Protein AF-A0A4P2QRQ8-F1 (afdb_monomer_lite)

Foldseek 3Di:
DDDDDDDPDDDPPPVPPDDDPVLVVVQVVLVLLLLQQLLLLLLQLVCVVVVHPDSLDDLVSLLVSLVSNLVSLVCLQVVNYDALARHDPVLSVLSVVLSVLSNCVNVVHDNDPVNNVSSVVNLCRRNPPCSVVSSVVSNVVNNVVCCVVPPPPDD

pLDDT: mean 85.35, std 15.78, range [40.59, 98.25]

Organism: Sorangium cellulosum (NCBI:txid56)

Radius of gyration: 21.96 Å; chains: 1; bounding box: 45×37×88 Å

Structure (mmCIF, N/CA/C/O backbone):
data_AF-A0A4P2QRQ8-F1
#
_entry.id   AF-A0A4P2QRQ8-F1
#
loop_
_atom_site.group_PDB
_atom_site.id
_atom_site.type_symbol
_atom_site.label_atom_id
_atom_site.label_alt_id
_atom_site.label_comp_id
_atom_site.label_asym_id
_atom_site.label_entity_id
_atom_site.label_seq_id
_atom_site.pdbx_PDB_ins_code
_atom_site.Cartn_x
_atom_site.Cartn_y
_atom_site.Cartn_z
_atom_site.occupancy
_atom_site.B_iso_or_equiv
_atom_site.auth_seq_id
_atom_site.auth_comp_id
_atom_site.auth_asym_id
_atom_site.auth_atom_id
_atom_site.pdbx_PDB_model_num
ATOM 1 N N . MET A 1 1 ? 30.613 -3.904 -69.328 1.00 41.44 1 MET A N 1
ATOM 2 C CA . MET A 1 1 ? 29.604 -4.980 -69.375 1.00 41.44 1 MET A CA 1
ATOM 3 C C . MET A 1 1 ? 28.809 -4.931 -68.076 1.00 41.44 1 MET A C 1
ATOM 5 O O . MET A 1 1 ? 29.382 -5.300 -67.060 1.00 41.44 1 MET A O 1
ATOM 9 N N . PRO A 1 2 ? 27.571 -4.413 -68.069 1.00 55.19 2 PRO A N 1
ATOM 10 C CA . PRO A 1 2 ? 26.629 -4.590 -66.968 1.00 55.19 2 PRO A CA 1
ATOM 11 C C . PRO A 1 2 ? 25.596 -5.689 -67.299 1.00 55.19 2 PRO A C 1
ATOM 13 O O . PRO A 1 2 ? 25.110 -5.742 -68.428 1.00 55.19 2 PRO A O 1
ATOM 16 N N . HIS A 1 3 ? 25.245 -6.537 -66.327 1.00 48.81 3 HIS A N 1
ATOM 17 C CA . HIS A 1 3 ? 23.920 -7.170 -66.236 1.00 48.81 3 HIS A CA 1
ATOM 18 C C . HIS A 1 3 ? 23.588 -7.493 -64.757 1.00 48.81 3 HIS A C 1
ATOM 20 O O . HIS A 1 3 ? 24.527 -7.765 -64.004 1.00 48.81 3 HIS A O 1
ATOM 26 N N . PRO A 1 4 ? 22.306 -7.399 -64.344 1.00 64.62 4 PRO A N 1
ATOM 27 C CA . PRO A 1 4 ? 21.829 -7.257 -62.972 1.00 64.62 4 PRO A CA 1
ATOM 28 C C . PRO A 1 4 ? 21.119 -8.528 -62.449 1.00 64.62 4 PRO A C 1
ATOM 30 O O . PRO A 1 4 ? 21.178 -9.580 -63.082 1.00 64.62 4 PRO A O 1
ATOM 33 N N . ASP A 1 5 ? 20.428 -8.354 -61.320 1.00 54.47 5 ASP A N 1
ATOM 34 C CA . ASP A 1 5 ? 19.450 -9.237 -60.673 1.00 54.47 5 ASP A CA 1
ATOM 35 C C . ASP A 1 5 ? 20.004 -10.390 -59.833 1.00 54.47 5 ASP A C 1
ATOM 37 O O . ASP A 1 5 ? 20.238 -11.492 -60.318 1.00 54.47 5 ASP A O 1
ATOM 41 N N . GLN A 1 6 ? 20.059 -10.161 -58.518 1.00 53.56 6 GLN A N 1
ATOM 42 C CA . GLN A 1 6 ? 19.273 -10.986 -57.598 1.00 53.56 6 GLN A CA 1
ATOM 43 C C . GLN A 1 6 ? 19.005 -10.241 -56.276 1.00 53.56 6 GLN A C 1
ATOM 45 O O . GLN A 1 6 ? 19.927 -9.648 -55.714 1.00 53.56 6 GLN A O 1
ATOM 50 N N . PRO A 1 7 ? 17.752 -10.248 -55.784 1.00 54.41 7 PRO A N 1
ATOM 51 C CA . PRO A 1 7 ? 17.408 -9.729 -54.473 1.00 54.41 7 PRO A CA 1
ATOM 52 C C . PRO A 1 7 ? 17.804 -10.781 -53.436 1.00 54.41 7 PRO A C 1
ATOM 54 O O . PRO A 1 7 ? 17.346 -11.920 -53.509 1.00 54.41 7 PRO A O 1
ATOM 57 N N . LEU A 1 8 ? 18.637 -10.415 -52.465 1.00 49.12 8 LEU A N 1
ATOM 58 C CA . LEU A 1 8 ? 18.659 -11.155 -51.208 1.00 49.12 8 LEU A CA 1
ATOM 59 C C . LEU A 1 8 ? 17.577 -10.542 -50.329 1.00 49.12 8 LEU A C 1
ATOM 61 O O . LEU A 1 8 ? 17.761 -9.536 -49.654 1.00 49.12 8 LEU A O 1
ATOM 65 N N . THR A 1 9 ? 16.401 -11.131 -50.507 1.00 47.03 9 THR A N 1
ATOM 66 C CA . THR A 1 9 ? 15.367 -11.278 -49.495 1.00 47.03 9 THR A CA 1
ATOM 67 C C . THR A 1 9 ? 15.972 -11.735 -48.171 1.00 47.03 9 THR A C 1
ATOM 69 O O . THR A 1 9 ? 16.914 -12.532 -48.199 1.00 47.03 9 THR A O 1
ATOM 72 N N . ASN A 1 10 ? 15.302 -11.343 -47.088 1.00 40.59 10 ASN A N 1
ATOM 73 C CA . ASN A 1 10 ? 15.352 -11.937 -45.753 1.00 40.59 10 ASN A CA 1
ATOM 74 C C . ASN A 1 10 ? 16.584 -11.552 -44.904 1.00 40.59 10 ASN A C 1
ATOM 76 O O . ASN A 1 10 ? 17.712 -11.642 -45.368 1.00 40.59 10 ASN A O 1
ATOM 80 N N . ASP A 1 11 ? 16.451 -11.075 -43.670 1.00 45.50 11 ASP A N 1
ATOM 81 C CA . ASP A 1 11 ? 15.319 -11.160 -42.752 1.00 45.50 11 ASP A CA 1
ATOM 82 C C . ASP A 1 11 ? 15.100 -9.823 -42.040 1.00 45.50 11 ASP A C 1
ATOM 84 O O . ASP A 1 11 ? 16.019 -9.221 -41.481 1.00 45.50 11 ASP A O 1
ATOM 88 N N . ASP A 1 12 ? 13.843 -9.387 -42.072 1.00 49.84 12 ASP A N 1
ATOM 89 C CA . ASP A 1 12 ? 13.184 -8.778 -40.925 1.00 49.84 12 ASP A CA 1
ATOM 90 C C . ASP A 1 12 ? 13.307 -9.760 -39.739 1.00 49.84 12 ASP A C 1
ATOM 92 O O . ASP A 1 12 ? 12.368 -10.486 -39.423 1.00 49.84 12 ASP A O 1
ATOM 96 N N . GLU A 1 13 ? 14.474 -9.843 -39.102 1.00 46.53 13 GLU A N 1
ATOM 97 C CA . GLU A 1 13 ? 14.499 -10.190 -37.685 1.00 46.53 13 GLU A CA 1
ATOM 98 C C . GLU A 1 13 ? 14.249 -8.859 -36.985 1.00 46.53 13 GLU A C 1
ATOM 100 O O . GLU A 1 13 ? 15.157 -8.097 -36.655 1.00 46.53 13 GLU A O 1
ATOM 105 N N . GLU A 1 14 ? 12.961 -8.522 -36.867 1.00 45.59 14 GLU A N 1
ATOM 106 C CA . GLU A 1 14 ? 12.506 -7.868 -35.652 1.00 45.59 14 GLU A CA 1
ATOM 107 C C . GLU A 1 14 ? 13.135 -8.703 -34.535 1.00 45.59 14 GLU A C 1
ATOM 109 O O . GLU A 1 14 ? 12.713 -9.837 -34.312 1.00 45.59 14 GLU A O 1
ATOM 114 N N . ASP A 1 15 ? 14.231 -8.211 -33.948 1.00 48.56 15 ASP A N 1
ATOM 115 C CA . ASP A 1 15 ? 14.668 -8.652 -32.635 1.00 48.56 15 ASP A CA 1
ATOM 116 C C . ASP A 1 15 ? 13.413 -8.477 -31.775 1.00 48.56 15 ASP A C 1
ATOM 118 O O . ASP A 1 15 ? 13.086 -7.368 -31.346 1.00 48.56 15 ASP A O 1
ATOM 122 N N . GLU A 1 16 ? 12.609 -9.537 -31.645 1.00 48.91 16 GLU A N 1
ATOM 123 C CA . GLU A 1 16 ? 11.615 -9.619 -30.596 1.00 48.91 16 GLU A CA 1
ATOM 124 C C . GLU A 1 16 ? 12.430 -9.295 -29.345 1.00 48.91 16 GLU A C 1
ATOM 126 O O . GLU A 1 16 ? 13.389 -10.007 -29.045 1.00 48.91 16 GLU A O 1
ATOM 131 N N . ASP A 1 17 ? 12.138 -8.160 -28.702 1.00 59.09 17 ASP A N 1
ATOM 132 C CA . ASP A 1 17 ? 12.708 -7.752 -27.415 1.00 59.09 17 ASP A CA 1
ATOM 133 C C . ASP A 1 17 ? 12.272 -8.801 -26.367 1.00 59.09 17 ASP A C 1
ATOM 135 O O . ASP A 1 17 ? 11.415 -8.562 -25.515 1.00 59.09 17 ASP A O 1
ATOM 139 N N . VAL A 1 18 ? 12.793 -10.022 -26.490 1.00 62.47 18 VAL A N 1
ATOM 140 C CA . VAL A 1 18 ? 12.613 -11.123 -25.560 1.00 62.47 18 VAL A CA 1
ATOM 141 C C . VAL A 1 18 ? 13.522 -10.786 -24.394 1.00 62.47 18 VAL A C 1
ATOM 143 O O . VAL A 1 18 ? 14.747 -10.723 -24.529 1.00 62.47 18 VAL A O 1
ATOM 146 N N . LEU A 1 19 ? 12.898 -10.490 -23.257 1.00 68.00 19 LEU A N 1
ATOM 147 C CA . LEU A 1 19 ? 13.604 -10.255 -22.009 1.00 68.00 19 LEU A CA 1
ATOM 148 C C . LEU A 1 19 ? 14.469 -11.478 -21.680 1.00 68.00 19 LEU A C 1
ATOM 150 O O . LEU A 1 19 ? 14.146 -12.612 -22.035 1.00 68.00 19 LEU A O 1
ATOM 154 N N . SER A 1 20 ? 15.590 -11.258 -20.995 1.00 81.56 20 SER A N 1
ATOM 155 C CA . SER A 1 20 ? 16.327 -12.395 -20.448 1.00 81.56 20 SER A CA 1
ATOM 156 C C . SER A 1 20 ? 15.460 -13.111 -19.402 1.00 81.56 20 SER A C 1
ATOM 158 O O . SER A 1 20 ? 14.659 -12.461 -18.735 1.00 81.56 20 SER A O 1
ATOM 160 N N . GLU A 1 21 ? 15.634 -14.424 -19.211 1.00 81.25 21 GLU A N 1
ATOM 161 C CA . GLU A 1 21 ? 14.894 -15.183 -18.180 1.00 81.25 21 GLU A CA 1
ATOM 162 C C . GLU A 1 21 ? 15.004 -14.518 -16.789 1.00 81.25 21 GLU A C 1
ATOM 164 O O . GLU A 1 21 ? 14.042 -14.479 -16.028 1.00 81.25 21 GLU A O 1
ATOM 169 N N . GLU A 1 22 ? 16.161 -13.920 -16.478 1.00 79.44 22 GLU A N 1
ATOM 170 C CA . GLU A 1 22 ? 16.390 -13.186 -15.228 1.00 79.44 22 GLU A CA 1
ATOM 171 C C . GLU A 1 22 ? 15.569 -11.884 -15.140 1.00 79.44 22 GLU A C 1
ATOM 173 O O . GLU A 1 22 ? 15.094 -11.525 -14.059 1.00 79.44 22 GLU A O 1
ATOM 178 N N . ASP A 1 23 ? 15.388 -11.175 -16.260 1.00 81.19 23 ASP A N 1
ATOM 179 C CA . ASP A 1 23 ? 14.577 -9.955 -16.329 1.00 81.19 23 ASP A CA 1
ATOM 180 C C . ASP A 1 23 ? 13.073 -10.271 -16.294 1.00 81.19 23 ASP A C 1
ATOM 182 O O . ASP A 1 23 ? 12.306 -9.522 -15.681 1.00 81.19 23 ASP A O 1
ATOM 186 N N . GLU A 1 24 ? 12.650 -11.387 -16.899 1.00 81.81 24 GLU A N 1
ATOM 187 C CA . GLU A 1 24 ? 11.278 -11.903 -16.805 1.00 81.81 24 GLU A CA 1
ATOM 188 C C . GLU A 1 24 ? 10.934 -12.284 -15.362 1.00 81.81 24 GLU A C 1
ATOM 190 O O . GLU A 1 24 ? 9.947 -11.788 -14.814 1.00 81.81 24 GLU A O 1
ATOM 195 N N . ASP A 1 25 ? 11.795 -13.065 -14.702 1.00 84.69 25 ASP A N 1
ATOM 196 C CA . ASP A 1 25 ? 11.633 -13.446 -13.295 1.00 84.69 25 ASP A CA 1
ATOM 197 C C . ASP A 1 25 ? 11.559 -12.214 -12.378 1.00 84.69 25 ASP A C 1
ATOM 199 O O . ASP A 1 25 ? 10.750 -12.152 -11.442 1.00 84.69 25 ASP A O 1
ATOM 203 N N . LEU A 1 26 ? 12.393 -11.201 -12.641 1.00 83.56 26 LEU A N 1
ATOM 204 C CA . LEU A 1 26 ? 12.393 -9.954 -11.883 1.00 83.56 26 LEU A CA 1
ATOM 205 C C . LEU A 1 26 ? 11.096 -9.160 -12.094 1.00 83.56 26 LEU A C 1
ATOM 207 O O . LEU A 1 26 ? 10.546 -8.614 -11.129 1.00 83.56 26 LEU A O 1
ATOM 211 N N . LEU A 1 27 ? 10.605 -9.086 -13.333 1.00 85.56 27 LEU A N 1
ATOM 212 C CA . LEU A 1 27 ? 9.365 -8.396 -13.675 1.00 85.56 27 LEU A CA 1
ATOM 213 C C . LEU A 1 27 ? 8.144 -9.092 -13.061 1.00 85.56 27 LEU A C 1
ATOM 215 O O . LEU A 1 27 ? 7.279 -8.419 -12.487 1.00 85.56 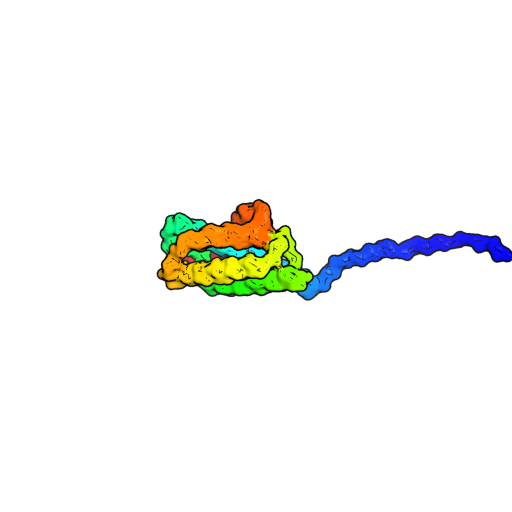27 LEU A O 1
ATOM 219 N N . ASP A 1 28 ? 8.094 -10.420 -13.117 1.00 87.62 28 ASP A N 1
ATOM 220 C CA . ASP A 1 28 ? 7.040 -11.228 -12.508 1.00 87.62 28 ASP A CA 1
ATOM 221 C C . ASP A 1 28 ? 7.034 -11.069 -10.987 1.00 87.62 28 ASP A C 1
ATOM 223 O O . ASP A 1 28 ? 5.988 -10.802 -10.377 1.00 87.62 28 ASP A O 1
ATOM 227 N N . TRP A 1 29 ? 8.211 -11.137 -10.361 1.00 90.06 29 TRP A N 1
ATOM 228 C CA . TRP A 1 29 ? 8.360 -10.892 -8.930 1.00 90.06 29 TRP A CA 1
ATOM 229 C C . TRP A 1 29 ? 7.903 -9.481 -8.534 1.00 90.06 29 TRP A C 1
ATOM 231 O O . TRP A 1 29 ? 7.162 -9.317 -7.555 1.00 90.06 29 TRP A O 1
ATOM 241 N N . ALA A 1 30 ? 8.309 -8.456 -9.288 1.00 91.06 30 ALA A N 1
ATOM 242 C CA . ALA A 1 30 ? 7.942 -7.069 -9.020 1.00 91.06 30 ALA A CA 1
ATOM 243 C C . ALA A 1 30 ? 6.431 -6.850 -9.164 1.00 91.06 30 ALA A C 1
ATOM 245 O O . ALA A 1 30 ? 5.798 -6.253 -8.289 1.00 91.06 30 ALA A O 1
ATOM 246 N N . THR A 1 31 ? 5.838 -7.397 -10.226 1.00 90.12 31 THR A N 1
ATOM 247 C CA . THR A 1 31 ? 4.394 -7.343 -10.484 1.00 90.12 31 THR A CA 1
ATOM 248 C C . THR A 1 31 ? 3.619 -7.986 -9.343 1.00 90.12 31 THR A C 1
ATOM 250 O O . THR A 1 31 ? 2.710 -7.379 -8.770 1.00 90.12 31 THR A O 1
ATOM 253 N N . MET A 1 32 ? 4.018 -9.195 -8.954 1.00 90.25 32 MET A N 1
ATOM 254 C CA . MET A 1 32 ? 3.374 -9.935 -7.879 1.00 90.25 32 MET A CA 1
ATOM 255 C C . MET A 1 32 ? 3.492 -9.200 -6.534 1.00 90.25 32 MET A C 1
ATOM 257 O O . MET A 1 32 ? 2.521 -9.103 -5.780 1.00 90.25 32 MET A O 1
ATOM 261 N N . THR A 1 33 ? 4.655 -8.610 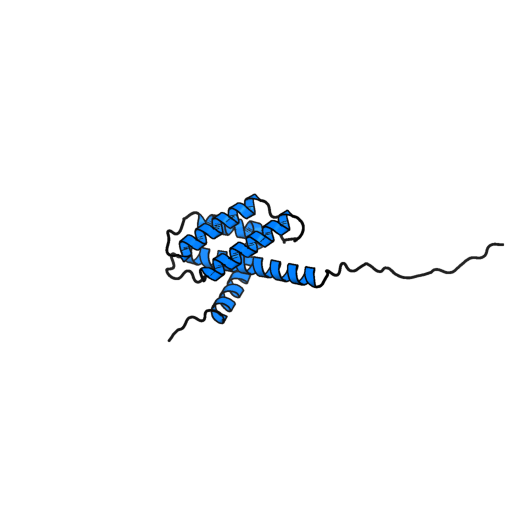-6.253 1.00 92.88 33 THR A N 1
ATOM 262 C CA . THR A 1 33 ? 4.901 -7.800 -5.051 1.00 92.88 33 THR A CA 1
ATOM 263 C C . THR A 1 33 ? 3.949 -6.607 -4.963 1.00 92.88 33 THR A C 1
ATOM 265 O O . THR A 1 33 ? 3.334 -6.382 -3.916 1.00 92.88 33 THR A O 1
ATOM 268 N N . VAL A 1 34 ? 3.779 -5.866 -6.061 1.00 93.69 34 VAL A N 1
ATOM 269 C CA . VAL A 1 34 ? 2.876 -4.706 -6.123 1.00 93.69 34 VAL A CA 1
ATOM 270 C C . VAL A 1 34 ? 1.418 -5.133 -5.918 1.00 93.69 34 VAL A C 1
ATOM 272 O O . VAL A 1 34 ? 0.686 -4.482 -5.166 1.00 93.69 34 VAL A O 1
ATOM 275 N N . VAL A 1 35 ? 0.999 -6.255 -6.516 1.00 92.31 35 VAL A N 1
ATOM 276 C CA . VAL A 1 35 ? -0.345 -6.821 -6.313 1.00 92.31 35 VAL A CA 1
ATOM 277 C C . VAL A 1 35 ? -0.574 -7.155 -4.838 1.00 92.31 35 VAL A C 1
ATOM 279 O O . VAL A 1 35 ? -1.581 -6.731 -4.269 1.00 92.31 35 VAL A O 1
ATOM 282 N N . TYR A 1 36 ? 0.359 -7.843 -4.174 1.00 92.00 36 TYR A N 1
ATOM 283 C CA . TYR A 1 36 ? 0.216 -8.147 -2.747 1.00 92.00 36 TYR A CA 1
ATOM 284 C C . TYR A 1 36 ? 0.153 -6.901 -1.874 1.00 92.00 36 TYR A C 1
ATOM 286 O O . TYR A 1 36 ? -0.704 -6.828 -0.989 1.00 92.00 36 TYR A O 1
ATOM 294 N N . ALA A 1 37 ? 1.020 -5.920 -2.130 1.00 95.50 37 ALA A N 1
ATOM 295 C CA . ALA A 1 37 ? 1.050 -4.681 -1.365 1.00 95.50 37 ALA A CA 1
ATOM 296 C C . ALA A 1 37 ? -0.313 -3.992 -1.407 1.00 95.50 37 ALA A C 1
ATOM 298 O O . ALA A 1 37 ? -0.908 -3.711 -0.368 1.00 95.50 37 ALA A O 1
ATOM 299 N N . VAL A 1 38 ? -0.871 -3.817 -2.603 1.00 95.75 38 VAL A N 1
ATOM 300 C CA . VAL A 1 38 ? -2.184 -3.191 -2.769 1.00 95.75 38 VAL A CA 1
ATOM 301 C C . VAL A 1 38 ? -3.305 -4.021 -2.142 1.00 95.75 38 VAL A C 1
ATOM 303 O O . VAL A 1 38 ? -4.210 -3.457 -1.522 1.00 95.75 38 VAL A O 1
ATOM 306 N N . GLY A 1 39 ? -3.232 -5.351 -2.225 1.00 95.44 39 GLY A N 1
ATOM 307 C CA . GLY A 1 39 ? -4.170 -6.242 -1.545 1.00 95.44 39 GLY A CA 1
ATOM 308 C C . GLY A 1 39 ? -4.175 -6.038 -0.028 1.00 95.44 39 GLY A C 1
ATOM 309 O O . GLY A 1 39 ? -5.240 -5.837 0.561 1.00 95.44 39 GLY A O 1
ATOM 310 N N . TYR A 1 40 ? -3.003 -6.028 0.610 1.00 96.31 40 TYR A N 1
ATOM 311 C CA . TYR A 1 40 ? -2.885 -5.808 2.054 1.00 96.31 40 TYR A CA 1
ATOM 312 C C . TYR A 1 40 ? -3.258 -4.392 2.476 1.00 96.31 40 TYR A C 1
ATOM 314 O O . TYR A 1 40 ? -3.989 -4.242 3.455 1.00 96.31 40 TYR A O 1
ATOM 322 N N . ILE A 1 41 ? -2.837 -3.370 1.726 1.00 97.56 41 ILE A N 1
ATOM 323 C CA . ILE A 1 41 ? -3.235 -1.977 1.968 1.00 97.56 41 ILE A CA 1
ATOM 324 C C . ILE A 1 41 ? -4.761 -1.875 1.982 1.00 97.56 41 ILE A C 1
ATOM 326 O O . ILE A 1 41 ? -5.334 -1.309 2.915 1.00 97.56 41 ILE A O 1
ATOM 330 N N . ARG A 1 42 ? -5.435 -2.474 0.992 1.00 96.94 42 ARG A N 1
ATOM 331 C CA . ARG A 1 42 ? -6.896 -2.441 0.903 1.00 96.94 42 ARG A CA 1
ATOM 332 C C . ARG A 1 42 ? -7.569 -3.178 2.057 1.00 96.94 42 ARG A C 1
ATOM 334 O O . ARG A 1 42 ? -8.502 -2.635 2.644 1.00 96.94 42 ARG A O 1
ATOM 341 N N . ILE A 1 43 ? -7.117 -4.392 2.380 1.00 96.06 43 ILE A N 1
ATOM 342 C CA . ILE A 1 43 ? -7.676 -5.191 3.483 1.00 96.06 43 ILE A CA 1
ATOM 343 C C . ILE A 1 43 ? -7.548 -4.432 4.805 1.00 96.06 43 ILE A C 1
ATOM 345 O O . ILE A 1 43 ? -8.526 -4.331 5.547 1.00 96.06 43 ILE A O 1
ATOM 349 N N . LEU A 1 44 ? -6.366 -3.876 5.075 1.00 96.56 44 LEU A N 1
ATOM 350 C CA . LEU A 1 44 ? -6.087 -3.161 6.312 1.00 96.56 44 LEU A CA 1
ATOM 351 C C . LEU A 1 44 ? -6.887 -1.856 6.404 1.00 96.56 44 LEU A C 1
ATOM 353 O O . LEU A 1 44 ? -7.479 -1.582 7.446 1.00 96.56 44 LEU A O 1
ATOM 357 N N . ALA A 1 45 ? -6.974 -1.087 5.313 1.00 96.94 45 ALA A N 1
ATOM 358 C CA . ALA A 1 45 ? -7.784 0.131 5.260 1.00 96.94 45 ALA A CA 1
ATOM 359 C C . ALA A 1 45 ? -9.268 -0.167 5.525 1.00 96.94 45 ALA A C 1
ATOM 361 O O . ALA A 1 45 ? -9.873 0.474 6.381 1.00 96.94 45 ALA A O 1
ATOM 362 N N . ASP A 1 46 ? -9.829 -1.191 4.871 1.00 95.94 46 ASP A N 1
ATOM 363 C CA . ASP A 1 46 ? -11.223 -1.607 5.071 1.00 95.94 46 ASP A CA 1
ATOM 364 C C . ASP A 1 46 ? -11.493 -2.052 6.521 1.00 95.94 46 ASP A C 1
ATOM 366 O O . ASP A 1 46 ? -12.565 -1.790 7.072 1.00 95.94 46 ASP A O 1
ATOM 370 N N . ALA A 1 47 ? -10.541 -2.737 7.159 1.00 95.69 47 ALA A N 1
ATOM 371 C CA . ALA A 1 47 ? -10.677 -3.167 8.549 1.00 95.69 47 ALA A CA 1
ATOM 372 C C . ALA A 1 47 ? -10.592 -1.986 9.533 1.00 95.69 47 ALA A C 1
ATOM 374 O O . ALA A 1 47 ? -11.376 -1.908 10.482 1.00 95.69 47 ALA A O 1
ATOM 375 N N . ILE A 1 48 ? -9.681 -1.038 9.289 1.00 95.56 48 ILE A N 1
ATOM 376 C CA . ILE A 1 48 ? -9.537 0.175 10.104 1.00 95.56 48 ILE A CA 1
ATOM 377 C C . ILE A 1 48 ? -10.778 1.066 9.980 1.00 95.56 48 ILE A C 1
ATOM 379 O O . ILE A 1 48 ? -11.307 1.478 11.011 1.00 95.56 48 ILE A O 1
ATOM 383 N N . GLU A 1 49 ? -11.285 1.315 8.766 1.00 95.38 49 GLU A N 1
ATOM 384 C CA . GLU A 1 49 ? -12.492 2.133 8.549 1.00 95.38 49 GLU A CA 1
ATOM 385 C C . GLU A 1 49 ? -13.728 1.553 9.243 1.00 95.38 49 GLU A C 1
ATOM 387 O O . GLU A 1 49 ? -14.544 2.301 9.782 1.00 95.38 49 GLU A O 1
ATOM 392 N N . ARG A 1 50 ? -13.864 0.222 9.265 1.00 95.19 50 ARG A N 1
AT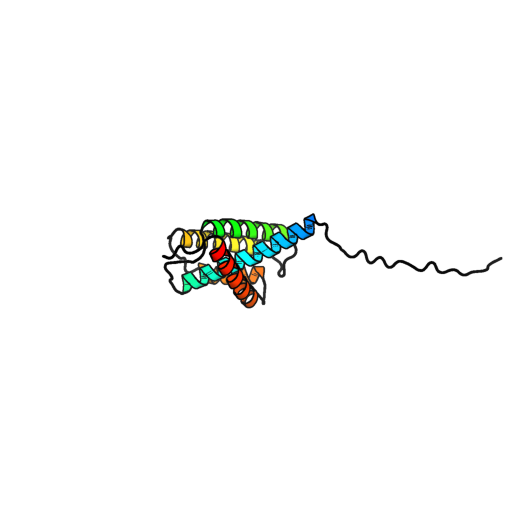OM 393 C CA . ARG A 1 50 ? -14.968 -0.464 9.955 1.00 95.19 50 ARG A CA 1
ATOM 394 C C . ARG A 1 50 ? -14.782 -0.558 11.469 1.00 95.19 50 ARG A C 1
ATOM 396 O O . ARG A 1 50 ? -15.734 -0.888 12.172 1.00 95.19 50 ARG A O 1
ATOM 403 N N . GLY A 1 51 ? -13.586 -0.257 11.976 1.00 93.44 51 GLY A N 1
ATOM 404 C CA . GLY A 1 51 ? -13.256 -0.397 13.391 1.00 93.44 51 GLY A CA 1
ATOM 405 C C . GLY A 1 51 ? -13.093 -1.853 13.840 1.00 93.44 51 GLY A C 1
ATOM 406 O O . GLY A 1 51 ? -13.297 -2.152 15.014 1.00 93.44 51 GLY A O 1
ATOM 407 N N . ASP A 1 52 ? -12.721 -2.761 12.934 1.00 93.94 52 ASP A N 1
ATOM 408 C CA . ASP A 1 52 ? -12.625 -4.195 13.223 1.00 93.94 52 ASP A CA 1
ATOM 409 C C . ASP A 1 52 ? -11.524 -4.491 14.250 1.00 93.94 52 ASP A C 1
ATOM 411 O O . ASP A 1 52 ? -10.441 -3.911 14.195 1.00 93.94 52 ASP A O 1
ATOM 415 N N . ALA A 1 53 ? -11.752 -5.425 15.175 1.00 89.81 53 ALA A N 1
ATOM 416 C CA . ALA A 1 53 ? -10.701 -5.882 16.090 1.00 89.81 53 ALA A CA 1
ATOM 417 C C . ALA A 1 53 ? -9.644 -6.735 15.362 1.00 89.81 53 ALA A C 1
ATOM 419 O O . ALA A 1 53 ? -8.449 -6.557 15.588 1.00 89.81 53 ALA A O 1
ATOM 420 N N . ASP A 1 54 ? -10.092 -7.621 14.468 1.00 91.75 54 ASP A N 1
ATOM 421 C CA . ASP A 1 54 ? -9.239 -8.427 13.593 1.00 91.75 54 ASP A CA 1
ATOM 422 C C . ASP A 1 54 ? -8.977 -7.673 12.283 1.00 91.75 54 ASP A C 1
ATOM 424 O O . ASP A 1 54 ? -9.891 -7.440 11.490 1.00 91.75 54 ASP A O 1
ATOM 428 N N . LEU A 1 55 ? -7.717 -7.299 12.063 1.00 92.56 55 LEU A N 1
ATOM 429 C CA . LEU A 1 55 ? -7.277 -6.536 10.897 1.00 92.56 55 LEU A CA 1
ATOM 430 C C . LEU A 1 55 ? -6.976 -7.413 9.671 1.00 92.56 55 LEU A C 1
ATOM 432 O O . LEU A 1 55 ? -6.772 -6.880 8.583 1.00 92.56 55 LEU A O 1
ATOM 436 N N . GLN A 1 56 ? -7.007 -8.744 9.818 1.00 90.38 56 GLN A N 1
ATOM 437 C CA . GLN A 1 56 ? -6.943 -9.728 8.726 1.00 90.38 56 GLN A CA 1
ATOM 438 C C . GLN A 1 56 ? -5.672 -9.692 7.859 1.00 90.38 56 GLN A C 1
ATOM 440 O O . GLN A 1 56 ? -5.632 -10.303 6.787 1.00 90.38 56 GLN A O 1
ATOM 445 N N . VAL A 1 57 ? -4.633 -9.001 8.323 1.00 92.44 57 VAL A N 1
ATOM 446 C CA . VAL A 1 57 ? -3.303 -8.964 7.715 1.00 92.44 57 VAL A CA 1
ATOM 447 C C . VAL A 1 57 ? -2.305 -9.423 8.768 1.00 92.44 57 VAL A C 1
ATOM 449 O O . VAL A 1 57 ? -2.316 -8.926 9.894 1.00 92.44 57 VAL A O 1
ATOM 452 N N . ASP A 1 58 ? -1.456 -10.386 8.416 1.00 92.06 58 ASP A N 1
ATOM 453 C CA . ASP A 1 58 ? -0.370 -10.810 9.294 1.00 92.06 58 ASP A CA 1
ATOM 454 C C . ASP A 1 58 ? 0.696 -9.693 9.391 1.00 92.06 58 ASP A C 1
ATOM 456 O O . ASP A 1 58 ? 1.123 -9.171 8.356 1.00 92.06 58 ASP A O 1
ATOM 460 N N . PRO A 1 59 ? 1.160 -9.311 10.600 1.00 93.31 59 PRO A N 1
ATOM 461 C CA . PRO A 1 59 ? 2.151 -8.246 10.761 1.00 93.31 59 PRO A CA 1
ATOM 462 C C . PRO A 1 59 ? 3.478 -8.492 10.030 1.00 93.31 59 PRO A C 1
ATOM 464 O O . PRO A 1 59 ? 4.110 -7.539 9.577 1.00 93.31 59 PRO A O 1
ATOM 467 N N . ARG A 1 60 ? 3.925 -9.751 9.901 1.00 92.75 60 ARG A N 1
ATOM 468 C CA . ARG A 1 60 ? 5.162 -10.070 9.170 1.00 92.75 60 ARG A CA 1
ATOM 469 C C . ARG A 1 60 ? 4.938 -10.004 7.669 1.00 92.75 60 ARG A C 1
ATOM 471 O O . ARG A 1 60 ? 5.798 -9.485 6.963 1.00 92.75 60 ARG A O 1
ATOM 478 N N . ALA A 1 61 ? 3.800 -10.502 7.189 1.00 92.38 61 ALA A N 1
ATOM 479 C CA . ALA A 1 61 ? 3.416 -10.379 5.788 1.00 92.38 61 ALA A CA 1
ATOM 480 C C . ALA A 1 61 ? 3.338 -8.903 5.373 1.00 92.38 61 ALA A C 1
ATOM 482 O O . ALA A 1 61 ? 3.888 -8.535 4.340 1.00 92.38 61 ALA A O 1
ATOM 483 N N . TRP A 1 62 ? 2.757 -8.050 6.223 1.00 95.50 62 TRP A N 1
ATOM 484 C CA . TRP A 1 62 ? 2.757 -6.601 6.029 1.00 95.50 62 TRP A CA 1
ATOM 485 C C . TRP A 1 62 ? 4.174 -6.039 5.877 1.00 95.50 62 TRP A C 1
ATOM 487 O O . TRP A 1 62 ? 4.493 -5.473 4.836 1.00 95.50 62 TRP A O 1
ATOM 497 N N . GLU A 1 63 ? 5.051 -6.225 6.868 1.00 96.31 63 GLU A N 1
ATOM 498 C CA . GLU A 1 63 ? 6.407 -5.656 6.820 1.00 96.31 63 GLU A CA 1
ATOM 499 C C . GLU A 1 63 ? 7.219 -6.142 5.618 1.00 96.31 63 GLU A C 1
ATOM 501 O O . GLU A 1 63 ? 7.868 -5.341 4.940 1.00 96.31 63 GLU A O 1
ATOM 506 N N . ASN A 1 64 ? 7.156 -7.441 5.318 1.00 94.75 64 ASN A N 1
ATOM 507 C CA . ASN A 1 64 ? 7.892 -8.028 4.203 1.00 94.75 64 ASN A CA 1
ATOM 508 C C . ASN A 1 64 ? 7.405 -7.474 2.861 1.00 94.75 64 ASN A C 1
ATOM 510 O O . ASN A 1 64 ? 8.215 -7.038 2.045 1.00 94.75 64 ASN A O 1
ATOM 514 N N . THR A 1 65 ? 6.089 -7.456 2.638 1.00 95.88 65 THR A N 1
ATOM 515 C CA . THR A 1 65 ? 5.502 -6.977 1.382 1.00 95.88 65 THR A CA 1
ATOM 516 C C . THR A 1 65 ? 5.709 -5.476 1.200 1.00 95.88 65 THR A C 1
ATOM 518 O O . THR A 1 65 ? 6.067 -5.041 0.108 1.00 95.88 65 THR A O 1
ATOM 521 N N . MET A 1 66 ? 5.543 -4.681 2.259 1.00 97.56 66 MET A N 1
ATOM 522 C CA . MET A 1 66 ? 5.726 -3.232 2.175 1.00 97.56 66 MET A CA 1
ATOM 523 C C . MET A 1 66 ? 7.201 -2.854 1.962 1.00 97.56 66 MET A C 1
ATOM 525 O O . MET A 1 66 ? 7.503 -1.957 1.184 1.00 97.56 66 MET A O 1
ATOM 529 N N . THR A 1 67 ? 8.141 -3.586 2.565 1.00 96.81 67 THR A N 1
ATOM 530 C CA . THR A 1 67 ? 9.576 -3.399 2.280 1.00 96.81 67 THR A CA 1
ATOM 531 C C . THR A 1 67 ? 9.915 -3.782 0.836 1.00 96.81 67 THR A C 1
ATOM 533 O O . THR A 1 67 ? 10.682 -3.088 0.170 1.00 96.81 67 THR A O 1
ATOM 536 N N . ALA A 1 68 ? 9.334 -4.873 0.327 1.00 96.38 68 ALA A N 1
ATOM 537 C CA . ALA A 1 68 ? 9.558 -5.311 -1.046 1.00 96.38 68 ALA A CA 1
ATOM 538 C C . ALA A 1 68 ? 9.011 -4.299 -2.068 1.00 96.38 68 ALA A C 1
ATOM 540 O O . ALA A 1 68 ? 9.713 -3.972 -3.025 1.00 96.38 68 ALA A O 1
ATOM 541 N N . VAL A 1 69 ? 7.810 -3.743 -1.850 1.00 96.19 69 VAL A N 1
ATOM 542 C CA . VAL A 1 69 ? 7.239 -2.745 -2.771 1.00 96.19 69 VAL A CA 1
ATOM 543 C C . VAL A 1 69 ? 8.022 -1.430 -2.754 1.00 96.19 69 VAL A C 1
ATOM 545 O O . VAL A 1 69 ? 8.224 -0.848 -3.815 1.00 96.19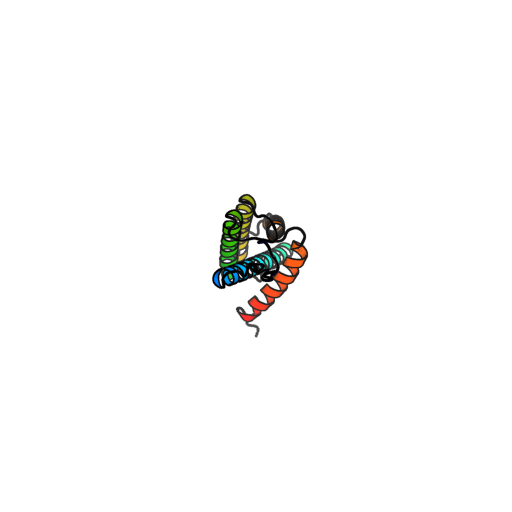 69 VAL A O 1
ATOM 548 N N . GLU A 1 70 ? 8.558 -1.001 -1.604 1.00 95.94 70 GLU A N 1
ATOM 549 C CA . GLU A 1 70 ? 9.499 0.131 -1.543 1.00 95.94 70 GLU A CA 1
ATOM 550 C C . GLU A 1 70 ? 10.736 -0.120 -2.430 1.00 95.94 70 GLU A C 1
ATOM 552 O O . GLU A 1 70 ? 11.199 0.785 -3.128 1.00 95.94 70 GLU A O 1
ATOM 557 N N . GLY A 1 71 ? 11.244 -1.359 -2.454 1.00 94.69 71 GLY A N 1
ATOM 558 C CA . GLY A 1 71 ? 12.331 -1.779 -3.341 1.00 94.69 71 GLY A CA 1
ATOM 559 C C . GLY A 1 71 ? 11.955 -1.711 -4.824 1.00 94.69 71 GLY A C 1
ATOM 560 O O . GLY A 1 71 ? 12.703 -1.137 -5.615 1.00 94.69 71 GLY A O 1
ATOM 561 N N . VAL A 1 72 ? 10.774 -2.219 -5.193 1.00 95.06 72 VAL A N 1
ATOM 562 C CA . VAL A 1 72 ? 10.248 -2.134 -6.569 1.00 95.06 72 VAL A CA 1
ATOM 563 C C . VAL A 1 72 ? 10.128 -0.677 -7.016 1.00 95.06 72 VAL A C 1
ATOM 565 O O . VAL A 1 72 ? 10.603 -0.316 -8.091 1.00 95.06 72 VAL A O 1
ATOM 568 N N . MET A 1 73 ? 9.556 0.183 -6.172 1.00 95.12 73 MET A N 1
ATOM 569 C CA . MET A 1 73 ? 9.415 1.614 -6.447 1.00 95.12 73 MET A CA 1
ATOM 570 C C . MET A 1 73 ? 10.778 2.299 -6.639 1.00 95.12 73 MET A C 1
ATOM 572 O O . MET A 1 73 ? 10.938 3.129 -7.533 1.00 95.12 73 MET A O 1
ATOM 576 N N . ALA A 1 74 ? 11.790 1.931 -5.848 1.00 94.06 74 ALA A N 1
ATOM 577 C CA . ALA A 1 74 ? 13.142 2.458 -6.007 1.00 94.06 74 ALA A CA 1
ATOM 578 C C . ALA A 1 74 ? 13.793 2.037 -7.339 1.00 94.06 74 ALA A C 1
ATOM 580 O O . ALA A 1 74 ? 14.460 2.855 -7.976 1.00 94.06 74 ALA A O 1
ATOM 581 N N . GLU A 1 75 ? 13.594 0.794 -7.786 1.00 92.81 75 GLU A N 1
ATOM 582 C CA . GLU A 1 75 ? 14.075 0.342 -9.098 1.00 92.81 75 GLU A CA 1
ATOM 583 C C . GLU A 1 75 ? 13.311 1.005 -10.258 1.00 92.81 75 GLU A C 1
ATOM 585 O O . GLU A 1 75 ? 13.920 1.307 -11.288 1.00 92.81 75 GLU A O 1
ATOM 590 N N . GLN A 1 76 ? 12.023 1.329 -10.079 1.00 92.50 76 GLN A N 1
ATOM 591 C CA . GLN A 1 76 ? 11.252 2.116 -11.050 1.00 92.50 76 GLN A CA 1
ATOM 592 C C . GLN A 1 76 ? 11.787 3.544 -11.196 1.00 92.50 76 GLN A C 1
ATOM 594 O O . GLN A 1 76 ? 11.995 4.014 -12.312 1.00 92.50 76 GLN A O 1
ATOM 599 N N . ILE A 1 77 ? 12.115 4.216 -10.087 1.00 93.12 77 ILE A N 1
ATOM 600 C CA . ILE A 1 77 ? 12.753 5.546 -10.118 1.00 93.12 77 ILE A CA 1
ATOM 601 C C . ILE A 1 77 ? 14.105 5.498 -10.847 1.00 93.12 77 ILE A C 1
ATOM 603 O O . ILE A 1 77 ? 14.485 6.447 -11.532 1.00 93.12 77 ILE A O 1
ATOM 607 N N . ARG A 1 78 ? 14.844 4.389 -10.713 1.00 91.00 78 ARG A N 1
ATOM 608 C CA . ARG A 1 78 ? 16.124 4.161 -11.406 1.00 91.00 78 ARG A CA 1
ATOM 609 C C . ARG A 1 78 ? 15.958 3.796 -12.886 1.00 91.00 78 ARG A C 1
ATOM 611 O O . ARG A 1 78 ? 16.970 3.683 -13.572 1.00 91.00 78 ARG A O 1
ATOM 618 N N . GLY A 1 79 ? 14.727 3.605 -13.365 1.00 89.25 79 GLY A N 1
ATOM 619 C CA . GLY A 1 79 ? 14.420 3.211 -14.742 1.00 89.25 79 GLY A CA 1
ATOM 620 C C . GLY A 1 79 ? 14.752 1.753 -15.067 1.00 89.25 79 GLY A C 1
ATOM 621 O O . GLY A 1 79 ? 14.868 1.409 -16.238 1.00 89.25 79 GLY A O 1
ATOM 622 N N . ARG A 1 80 ? 14.948 0.904 -14.050 1.00 86.00 80 ARG A N 1
ATOM 623 C CA . ARG A 1 80 ? 15.259 -0.527 -14.225 1.00 86.00 80 ARG A CA 1
ATOM 624 C C . ARG A 1 80 ? 14.015 -1.401 -14.271 1.00 86.00 80 ARG A C 1
ATOM 626 O O . ARG A 1 80 ? 14.044 -2.468 -14.861 1.00 86.00 80 ARG A O 1
ATOM 633 N N . LEU A 1 81 ? 12.933 -0.934 -13.657 1.00 87.19 81 LEU A N 1
ATOM 634 C CA . LEU A 1 81 ? 11.613 -1.540 -13.754 1.00 87.19 81 LEU A CA 1
ATOM 635 C C . LEU A 1 81 ? 10.632 -0.519 -14.311 1.00 87.19 81 LEU A C 1
ATOM 637 O O . LEU A 1 81 ? 10.730 0.672 -14.021 1.00 87.19 81 LEU A O 1
ATOM 641 N N . HIS A 1 82 ? 9.658 -0.997 -15.074 1.00 83.81 82 HIS A N 1
ATOM 642 C CA . HIS A 1 82 ? 8.563 -0.173 -15.563 1.00 83.81 82 HIS A CA 1
ATOM 643 C C . HIS A 1 82 ? 7.281 -0.582 -14.843 1.00 83.81 82 HIS A C 1
ATOM 645 O O . HIS A 1 82 ? 6.983 -1.764 -14.693 1.00 83.81 82 HIS A O 1
ATOM 651 N N . GLY A 1 83 ? 6.555 0.412 -14.341 1.00 80.75 83 GLY A N 1
ATOM 652 C CA . GLY A 1 83 ? 5.253 0.236 -13.711 1.00 80.75 83 GLY A CA 1
ATOM 653 C C . GLY A 1 83 ? 4.130 0.769 -14.598 1.00 80.75 83 GLY A C 1
ATOM 654 O O . GLY A 1 83 ? 4.390 1.508 -15.551 1.00 80.75 83 GLY A O 1
ATOM 655 N N . PRO A 1 84 ? 2.867 0.457 -14.266 1.00 81.38 84 PRO A N 1
ATOM 656 C CA . PRO A 1 84 ? 1.711 1.031 -14.958 1.00 81.38 84 PRO A CA 1
ATOM 657 C C . PRO A 1 84 ? 1.612 2.552 -14.752 1.00 81.38 84 PRO A C 1
ATOM 659 O O . PRO A 1 84 ? 0.965 3.251 -15.530 1.00 81.38 84 PRO A O 1
ATOM 662 N N . THR A 1 85 ? 2.264 3.069 -13.711 1.00 86.88 85 THR A N 1
ATOM 663 C CA . THR A 1 85 ? 2.360 4.486 -13.381 1.00 86.88 85 THR A CA 1
ATOM 664 C C . THR A 1 85 ? 3.811 4.901 -13.153 1.00 86.88 85 THR A C 1
ATOM 666 O O . THR A 1 85 ? 4.595 4.132 -12.594 1.00 86.88 85 THR A O 1
ATOM 669 N N . PRO A 1 86 ? 4.188 6.132 -13.544 1.00 90.25 86 PRO A N 1
ATOM 670 C CA . PRO A 1 86 ? 5.446 6.721 -13.112 1.00 90.25 86 PRO A CA 1
ATOM 671 C C . PRO A 1 86 ? 5.443 6.911 -11.595 1.00 90.25 86 PRO A C 1
ATOM 673 O O . PRO A 1 86 ? 4.536 7.545 -11.056 1.00 90.25 86 PRO A O 1
ATOM 676 N N . VAL A 1 87 ? 6.474 6.397 -10.929 1.00 93.12 87 VAL A N 1
ATOM 677 C CA . VAL A 1 87 ? 6.667 6.534 -9.483 1.00 93.12 87 VAL A CA 1
ATOM 678 C C . VAL A 1 87 ? 7.734 7.583 -9.190 1.00 93.12 87 VAL A C 1
ATOM 680 O O . VAL A 1 87 ? 8.768 7.651 -9.855 1.00 93.12 87 VAL A O 1
ATOM 683 N N . THR A 1 88 ? 7.482 8.410 -8.179 1.00 94.50 88 THR A N 1
ATOM 684 C CA . THR A 1 88 ? 8.377 9.473 -7.714 1.00 94.50 88 THR A CA 1
ATOM 685 C C . THR A 1 88 ? 8.963 9.161 -6.336 1.00 94.50 88 THR A C 1
ATOM 687 O O . THR A 1 88 ? 8.502 8.273 -5.620 1.00 94.50 88 THR A O 1
ATOM 690 N N . ALA A 1 89 ? 9.978 9.927 -5.924 1.00 94.94 89 ALA A N 1
ATOM 691 C CA . ALA A 1 89 ? 10.530 9.820 -4.572 1.00 94.94 89 ALA A CA 1
ATOM 692 C C . ALA A 1 89 ? 9.489 10.147 -3.481 1.00 94.94 89 ALA A C 1
ATOM 694 O O . ALA A 1 89 ? 9.510 9.529 -2.420 1.00 94.94 89 ALA A O 1
ATOM 695 N N . GLU A 1 90 ? 8.552 11.062 -3.756 1.00 96.19 90 GLU A N 1
ATOM 696 C CA . GLU A 1 90 ? 7.467 11.392 -2.825 1.00 96.19 90 GLU A CA 1
ATOM 697 C C . GLU A 1 90 ? 6.548 10.184 -2.594 1.00 96.19 90 GLU A C 1
ATOM 699 O O . GLU A 1 90 ? 6.161 9.910 -1.460 1.00 96.19 90 GLU A O 1
ATOM 704 N N . ASP A 1 91 ? 6.254 9.410 -3.641 1.00 95.81 91 ASP A N 1
ATOM 705 C CA . ASP A 1 91 ? 5.436 8.201 -3.519 1.00 95.81 91 ASP A CA 1
ATOM 706 C C . ASP A 1 91 ? 6.105 7.156 -2.611 1.00 95.81 91 ASP A C 1
ATOM 708 O O . ASP A 1 91 ? 5.430 6.478 -1.835 1.00 95.81 91 ASP A O 1
ATOM 712 N N . VAL A 1 92 ? 7.439 7.048 -2.658 1.00 95.94 92 VAL A N 1
ATOM 713 C CA . VAL A 1 92 ? 8.208 6.154 -1.774 1.00 95.94 92 VAL A CA 1
ATOM 714 C C . VAL A 1 92 ? 8.119 6.612 -0.320 1.00 95.94 92 VAL A C 1
ATOM 716 O O . VAL A 1 92 ? 7.875 5.794 0.566 1.00 95.94 92 VAL A O 1
ATOM 719 N N . GLU A 1 93 ? 8.262 7.911 -0.055 1.00 96.75 93 GLU A N 1
ATOM 720 C CA . GLU A 1 93 ? 8.109 8.467 1.297 1.00 96.75 93 GLU A CA 1
ATOM 721 C C . GLU A 1 93 ? 6.688 8.249 1.840 1.00 96.75 93 GLU A C 1
ATOM 723 O O . GLU A 1 93 ? 6.500 7.880 3.006 1.00 96.75 93 GLU A O 1
ATOM 728 N N . GLN A 1 94 ? 5.672 8.417 0.987 1.00 96.44 94 GLN A N 1
ATOM 729 C CA . GLN A 1 94 ? 4.283 8.110 1.324 1.00 96.44 94 GLN A CA 1
ATOM 730 C C . GLN A 1 94 ? 4.105 6.624 1.661 1.00 96.44 94 GLN A C 1
ATOM 732 O O . GLN A 1 94 ? 3.471 6.301 2.668 1.00 96.44 94 GLN A O 1
ATOM 737 N N . MET A 1 95 ? 4.706 5.724 0.879 1.00 97.31 95 MET A N 1
ATOM 738 C CA . MET A 1 95 ? 4.664 4.281 1.124 1.00 97.31 95 MET A CA 1
ATOM 739 C C . MET A 1 95 ? 5.350 3.895 2.443 1.00 97.31 95 MET A C 1
ATOM 741 O O . MET A 1 95 ? 4.800 3.115 3.218 1.00 97.31 95 MET A O 1
ATOM 745 N N . GLN A 1 96 ? 6.497 4.500 2.760 1.00 97.75 96 GLN A N 1
ATOM 746 C CA . GLN A 1 96 ? 7.212 4.296 4.028 1.00 97.75 96 GLN A CA 1
ATOM 747 C C . GLN A 1 96 ? 6.393 4.750 5.238 1.00 97.75 96 GLN A C 1
ATOM 749 O O . GLN A 1 96 ? 6.339 4.074 6.277 1.00 97.75 96 GLN A O 1
ATOM 754 N N . ARG A 1 97 ? 5.718 5.898 5.110 1.00 97.94 97 ARG A N 1
ATOM 755 C CA . ARG A 1 97 ? 4.795 6.384 6.136 1.00 97.94 97 ARG A CA 1
ATOM 756 C C . ARG A 1 97 ? 3.607 5.438 6.285 1.00 97.94 97 ARG A C 1
ATOM 758 O O . ARG A 1 97 ? 3.248 5.103 7.413 1.00 97.94 97 ARG A O 1
ATOM 765 N N . LEU A 1 98 ? 3.044 4.957 5.176 1.00 98.25 98 LEU A N 1
ATOM 766 C CA . LEU A 1 98 ? 1.945 3.995 5.187 1.00 98.25 98 LEU A CA 1
ATOM 767 C C . LEU A 1 98 ? 2.355 2.695 5.880 1.00 98.25 98 LEU A C 1
ATOM 769 O O . LEU A 1 98 ? 1.634 2.243 6.770 1.00 98.25 98 LEU A O 1
ATOM 773 N N . ARG A 1 99 ? 3.530 2.147 5.539 1.00 98.00 99 ARG A N 1
ATOM 774 C CA . ARG A 1 99 ? 4.120 0.971 6.192 1.00 98.00 99 ARG A CA 1
ATOM 775 C C . ARG A 1 99 ? 4.163 1.158 7.701 1.00 98.00 99 ARG A C 1
ATOM 777 O O . ARG A 1 99 ? 3.585 0.353 8.423 1.00 98.00 99 ARG A O 1
ATOM 784 N N . SER A 1 100 ? 4.759 2.258 8.158 1.00 97.81 100 SER A N 1
ATOM 785 C CA . SER A 1 100 ? 4.912 2.566 9.585 1.00 97.81 100 SER A CA 1
ATOM 786 C C . SER A 1 100 ? 3.568 2.645 10.319 1.00 97.81 100 SER A C 1
ATOM 788 O O . SER A 1 100 ? 3.414 2.080 11.403 1.00 97.81 100 SER A O 1
ATOM 790 N N . LEU A 1 101 ? 2.572 3.313 9.723 1.00 97.88 101 LEU A N 1
ATOM 791 C CA . LEU A 1 101 ? 1.227 3.414 10.296 1.00 97.88 101 LEU A CA 1
ATOM 792 C C . LEU A 1 101 ? 0.509 2.057 10.333 1.00 97.88 101 LEU A C 1
ATOM 794 O O . LEU A 1 101 ? -0.158 1.745 11.320 1.00 97.88 101 LEU A O 1
ATOM 798 N N . GLY A 1 102 ? 0.655 1.243 9.287 1.00 97.25 102 GLY A N 1
AT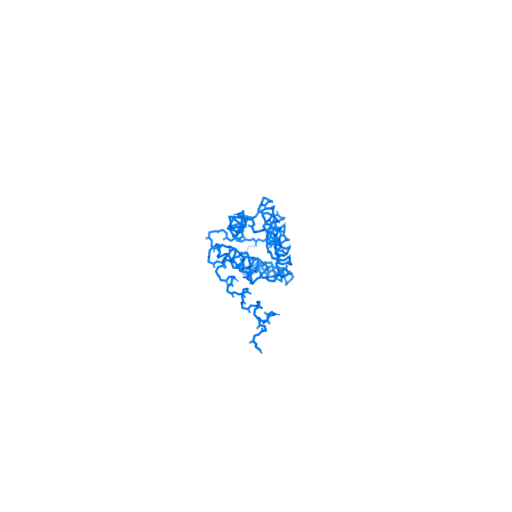OM 799 C CA . GLY A 1 102 ? 0.070 -0.095 9.244 1.00 97.25 102 GLY A CA 1
ATOM 800 C C . GLY A 1 102 ? 0.677 -1.022 10.290 1.00 97.25 102 GLY A C 1
ATOM 801 O O . GLY A 1 102 ? -0.054 -1.703 11.004 1.00 97.25 102 GLY A O 1
ATOM 802 N N . SER A 1 103 ? 1.994 -0.970 10.479 1.00 97.12 103 SER A N 1
ATOM 803 C CA . SER A 1 103 ? 2.692 -1.757 11.498 1.00 97.12 103 SER A CA 1
ATOM 804 C C . SER A 1 103 ? 2.280 -1.356 12.909 1.00 97.12 103 SER A C 1
ATOM 806 O O . SER A 1 103 ? 2.038 -2.218 13.758 1.00 97.12 103 SER A O 1
ATOM 808 N N . ALA A 1 104 ? 2.114 -0.053 13.154 1.00 96.31 104 ALA A N 1
ATOM 809 C CA . ALA A 1 104 ? 1.560 0.441 14.408 1.00 96.31 104 ALA A CA 1
ATOM 810 C C . ALA A 1 104 ? 0.151 -0.128 14.652 1.00 96.31 104 ALA A C 1
ATOM 812 O O . ALA A 1 104 ? -0.087 -0.716 15.707 1.00 96.31 104 ALA A O 1
ATOM 813 N N . ALA A 1 105 ? -0.748 -0.056 13.664 1.00 95.81 105 ALA A N 1
ATOM 814 C CA . ALA A 1 105 ? -2.103 -0.598 13.777 1.00 95.81 105 ALA A CA 1
ATOM 815 C C . ALA A 1 105 ? -2.117 -2.119 14.035 1.00 95.81 105 ALA A C 1
ATOM 817 O O . ALA A 1 105 ? -2.851 -2.595 14.903 1.00 95.81 105 ALA A O 1
ATOM 818 N N . LEU A 1 106 ? -1.282 -2.879 13.320 1.00 95.69 106 LEU A N 1
ATOM 819 C CA . LEU A 1 106 ? -1.189 -4.340 13.417 1.00 95.69 106 LEU A CA 1
ATOM 820 C C . LEU A 1 106 ? -0.554 -4.828 14.726 1.00 95.69 106 LEU A C 1
ATOM 822 O O . LEU A 1 106 ? -0.872 -5.918 15.196 1.00 95.69 106 LEU A O 1
ATOM 826 N N . SER A 1 107 ? 0.295 -4.014 15.353 1.00 93.75 107 SER A N 1
ATOM 827 C CA . SER A 1 107 ? 0.871 -4.295 16.676 1.00 93.75 107 SER A CA 1
ATOM 828 C C . SER A 1 107 ? -0.060 -3.960 17.854 1.00 93.75 107 SER A C 1
ATOM 830 O O . SER A 1 107 ? 0.338 -4.088 19.011 1.00 93.75 107 SER A O 1
ATOM 832 N N . GLY A 1 108 ? -1.303 -3.543 17.579 1.00 90.00 108 GLY A N 1
ATOM 833 C CA . GLY A 1 108 ? -2.269 -3.117 18.596 1.00 90.00 108 GLY A CA 1
ATOM 834 C C . GLY A 1 108 ? -2.089 -1.669 19.062 1.00 90.00 108 GLY A C 1
ATOM 835 O O . GLY A 1 108 ? -2.660 -1.282 20.081 1.00 90.00 108 GLY A O 1
ATOM 836 N N . GLY A 1 109 ? -1.295 -0.875 18.340 1.00 89.12 109 GLY A N 1
ATOM 837 C CA . GLY A 1 109 ? -1.127 0.554 18.575 1.00 89.12 109 GLY A CA 1
ATOM 838 C C . GLY A 1 109 ? -2.313 1.397 18.095 1.00 89.12 109 GLY A C 1
ATOM 839 O O . GLY A 1 109 ? -3.341 0.893 17.635 1.00 89.12 109 GLY A O 1
ATOM 840 N N . GLU A 1 110 ? -2.161 2.717 18.205 1.00 89.88 110 GLU A N 1
ATOM 841 C CA . GLU A 1 110 ? -3.172 3.671 17.750 1.00 89.88 110 GLU A CA 1
ATOM 842 C C . GLU A 1 110 ? -3.358 3.605 16.227 1.00 89.88 110 GLU A C 1
ATOM 844 O O . GLU A 1 110 ? -2.401 3.635 15.450 1.00 89.88 110 GLU A O 1
ATOM 849 N N . ARG A 1 111 ? -4.620 3.549 15.797 1.00 93.06 111 ARG A N 1
ATOM 850 C CA . ARG A 1 111 ? -4.998 3.576 14.383 1.00 93.06 111 ARG A CA 1
ATOM 851 C C . ARG A 1 111 ? -5.119 5.027 13.939 1.00 93.06 111 ARG A C 1
ATOM 853 O O . ARG A 1 111 ? -6.139 5.668 14.182 1.00 93.06 111 ARG A O 1
ATOM 860 N N . SER A 1 112 ? -4.061 5.537 13.315 1.00 94.19 112 SER A N 1
ATOM 861 C CA . SER A 1 112 ? -4.021 6.924 12.849 1.00 94.19 112 SER A CA 1
ATOM 862 C C . SER A 1 112 ? -5.139 7.209 11.832 1.00 94.19 112 SER A C 1
ATOM 864 O O . SER A 1 112 ? -5.285 6.445 10.872 1.00 94.19 112 SER A O 1
ATOM 866 N N . PRO A 1 113 ? -5.873 8.334 11.956 1.00 93.56 113 PRO A N 1
ATOM 867 C CA . PRO A 1 113 ? -6.872 8.745 10.965 1.00 93.56 113 PRO A CA 1
ATOM 868 C C . PRO A 1 113 ? -6.253 9.081 9.599 1.00 93.56 113 PRO A C 1
ATOM 870 O O . PRO A 1 113 ? -6.961 9.177 8.601 1.00 93.56 113 PRO A O 1
ATOM 873 N N . GLU A 1 114 ? -4.931 9.251 9.539 1.00 96.06 114 GLU A N 1
ATOM 874 C CA . GLU A 1 114 ? -4.190 9.451 8.296 1.00 96.06 114 GLU A CA 1
ATOM 875 C C . GLU A 1 114 ? -4.058 8.168 7.462 1.00 96.06 114 GLU A C 1
ATOM 877 O O . GLU A 1 114 ? -3.845 8.257 6.253 1.00 96.06 114 GLU A O 1
ATOM 882 N N . PHE A 1 115 ? -4.207 6.985 8.074 1.00 97.00 115 PHE A N 1
ATOM 883 C CA . PHE A 1 115 ? -3.936 5.715 7.399 1.00 97.00 115 PHE A CA 1
ATOM 884 C C . PHE A 1 115 ? -4.756 5.558 6.115 1.00 97.00 115 PHE A C 1
ATOM 886 O O . PHE A 1 115 ? -4.190 5.307 5.056 1.00 97.00 115 PHE A O 1
ATOM 893 N N . CYS A 1 116 ? -6.077 5.741 6.179 1.00 96.19 116 CYS A N 1
ATOM 894 C CA . CYS A 1 116 ? -6.951 5.491 5.031 1.00 96.19 116 CYS A CA 1
ATOM 895 C C . CYS A 1 116 ? -6.731 6.491 3.879 1.00 96.19 116 CYS A C 1
ATOM 897 O O . CYS A 1 116 ? -6.568 6.047 2.742 1.00 96.19 116 CYS A O 1
ATOM 899 N N . PRO A 1 117 ? -6.639 7.818 4.115 1.00 96.88 117 PRO A N 1
ATOM 900 C CA . PRO A 1 117 ? -6.257 8.765 3.067 1.00 96.88 117 PRO A CA 1
ATOM 901 C C . PRO A 1 117 ? -4.910 8.446 2.410 1.00 96.88 117 PRO A C 1
ATOM 903 O O . PRO A 1 117 ? -4.779 8.584 1.194 1.00 96.88 117 PRO A O 1
ATOM 906 N N . LEU A 1 118 ? -3.919 8.014 3.195 1.00 97.25 118 LEU A N 1
ATOM 907 C CA . LEU A 1 118 ? -2.599 7.666 2.679 1.00 97.25 118 LEU A CA 1
ATOM 908 C C . LEU A 1 118 ? -2.633 6.361 1.875 1.00 97.25 118 LEU A C 1
ATOM 910 O O . LEU A 1 118 ? -2.087 6.312 0.781 1.00 97.25 118 LEU A O 1
ATOM 914 N N . ALA A 1 119 ? -3.357 5.349 2.358 1.00 97.06 119 ALA A N 1
ATOM 915 C CA . ALA A 1 119 ? -3.585 4.087 1.659 1.00 97.06 119 ALA A CA 1
ATOM 916 C C . ALA A 1 119 ? -4.166 4.306 0.256 1.00 97.06 119 ALA A C 1
ATOM 918 O O . ALA A 1 119 ? -3.707 3.698 -0.708 1.00 97.06 119 ALA A O 1
ATOM 919 N N . LEU A 1 120 ? -5.157 5.196 0.134 1.00 95.75 120 LEU A N 1
ATOM 920 C CA . LEU A 1 120 ? -5.763 5.545 -1.152 1.00 95.75 120 LEU A CA 1
ATOM 921 C C . LEU A 1 120 ? -4.742 6.156 -2.115 1.00 95.75 120 LEU A C 1
ATOM 923 O O . LEU A 1 120 ? -4.623 5.680 -3.241 1.00 95.75 120 LEU A O 1
ATOM 927 N N . ARG A 1 121 ? -3.974 7.153 -1.656 1.00 95.50 121 ARG A N 1
ATOM 928 C CA . ARG A 1 121 ? -2.938 7.797 -2.477 1.00 95.50 121 ARG A CA 1
ATOM 929 C C . ARG A 1 121 ? -1.857 6.812 -2.900 1.00 95.50 121 ARG A C 1
ATOM 931 O O . ARG A 1 121 ? -1.512 6.771 -4.067 1.00 95.50 121 ARG A O 1
ATOM 938 N N . SER A 1 122 ? -1.392 5.956 -1.993 1.00 95.94 122 SER A N 1
ATOM 939 C CA . SER A 1 122 ? -0.387 4.943 -2.318 1.00 95.94 122 SER A CA 1
ATOM 940 C C . SER A 1 122 ? -0.886 3.924 -3.351 1.00 95.94 122 SER A C 1
ATOM 942 O O . SER A 1 122 ? -0.129 3.538 -4.236 1.00 95.94 122 SER A O 1
ATOM 944 N N . MET A 1 123 ? -2.158 3.505 -3.294 1.00 95.50 123 MET A N 1
ATOM 945 C CA . MET A 1 123 ? -2.743 2.642 -4.334 1.00 95.50 123 MET A CA 1
ATOM 946 C C . MET A 1 123 ? -2.887 3.374 -5.678 1.00 95.50 123 MET A C 1
ATOM 948 O O . MET A 1 123 ? -2.661 2.769 -6.726 1.00 95.50 123 MET A O 1
ATOM 952 N N . GLU A 1 124 ? -3.230 4.664 -5.655 1.00 94.06 124 GLU A N 1
ATOM 953 C CA . GLU A 1 124 ? -3.246 5.531 -6.841 1.00 94.06 124 GLU A CA 1
ATOM 954 C C . GLU A 1 124 ? -1.850 5.688 -7.454 1.00 94.06 124 GLU A C 1
ATOM 956 O O . GLU A 1 124 ? -1.715 5.576 -8.670 1.00 94.06 124 GLU A O 1
ATOM 961 N N . SER A 1 125 ? -0.803 5.861 -6.647 1.00 93.25 125 SER A N 1
ATOM 962 C CA . SER A 1 125 ? 0.577 5.946 -7.136 1.00 93.25 125 SER A CA 1
ATOM 963 C C . SER A 1 125 ? 1.057 4.644 -7.778 1.00 93.25 125 SER A C 1
ATOM 965 O O . SER A 1 125 ? 1.869 4.696 -8.695 1.00 93.25 125 SER A O 1
ATOM 967 N N . LEU A 1 126 ? 0.550 3.484 -7.341 1.00 91.94 126 LEU A N 1
ATOM 968 C CA . LEU A 1 126 ? 0.947 2.170 -7.866 1.00 91.94 126 LEU A CA 1
ATOM 969 C C . LEU A 1 126 ? 0.174 1.719 -9.116 1.00 91.94 126 LEU A C 1
ATOM 971 O O . LEU A 1 126 ? 0.715 0.943 -9.894 1.00 91.94 126 LEU A O 1
ATOM 975 N N . PHE A 1 127 ? -1.085 2.139 -9.296 1.00 91.12 127 PHE A N 1
ATOM 976 C CA . PHE A 1 127 ? -1.958 1.647 -10.382 1.00 91.12 127 PHE A CA 1
ATOM 977 C C . PHE A 1 127 ? -2.719 2.742 -11.140 1.00 91.12 127 PHE A C 1
ATOM 979 O O . PHE A 1 127 ? -3.513 2.450 -12.037 1.00 91.12 127 PHE A O 1
ATOM 986 N N . GLY A 1 128 ? -2.525 4.009 -10.788 1.00 90.00 128 GLY A N 1
ATOM 987 C CA . GLY A 1 128 ? -3.164 5.134 -11.457 1.00 90.00 128 GLY A CA 1
ATOM 988 C C . GLY A 1 128 ? -4.680 5.049 -11.361 1.00 90.00 128 GLY A C 1
ATOM 989 O O . GLY A 1 128 ? -5.235 4.729 -10.316 1.00 90.00 128 GLY A O 1
ATOM 990 N N . GLN A 1 129 ? -5.375 5.316 -12.466 1.00 88.94 129 GLN A N 1
ATOM 991 C CA . GLN A 1 129 ? -6.843 5.343 -12.496 1.00 88.94 129 GLN A CA 1
ATOM 992 C C . GLN A 1 129 ? -7.487 3.971 -12.228 1.00 88.94 129 GLN A C 1
ATOM 994 O O . GLN A 1 129 ? -8.626 3.909 -11.757 1.00 88.94 129 GLN A O 1
ATOM 999 N N . ASP A 1 130 ? -6.755 2.882 -12.470 1.00 90.94 130 ASP A N 1
ATOM 1000 C CA . ASP A 1 130 ? -7.249 1.514 -12.316 1.00 90.94 130 ASP A CA 1
ATOM 1001 C C . ASP A 1 130 ? -7.144 0.982 -10.882 1.00 90.94 130 ASP A C 1
ATOM 1003 O O . ASP A 1 130 ? -7.607 -0.130 -10.598 1.00 90.94 130 ASP A O 1
ATOM 1007 N N . TRP A 1 131 ? -6.623 1.785 -9.946 1.00 91.75 131 TRP A N 1
ATOM 1008 C CA . TRP A 1 131 ? -6.371 1.374 -8.563 1.00 91.75 131 TRP A CA 1
ATOM 1009 C C . TRP A 1 131 ? -7.580 0.717 -7.892 1.00 91.75 131 TRP A C 1
ATOM 1011 O O . TRP A 1 131 ? -7.426 -0.257 -7.164 1.00 91.75 131 TRP A O 1
ATOM 1021 N N . LYS A 1 132 ? -8.808 1.187 -8.156 1.00 92.56 132 LYS A N 1
ATOM 1022 C CA . LYS A 1 132 ? -10.029 0.624 -7.545 1.00 92.56 132 LYS A CA 1
ATOM 1023 C C . LYS A 1 132 ? -10.281 -0.813 -7.973 1.00 92.56 132 LYS A C 1
ATOM 1025 O O . LYS A 1 132 ? -10.768 -1.618 -7.178 1.00 92.56 132 LYS A O 1
ATOM 1030 N N . ARG A 1 133 ? -10.034 -1.108 -9.251 1.00 92.88 133 ARG A N 1
ATOM 1031 C CA . ARG A 1 133 ? -10.200 -2.450 -9.805 1.00 92.88 133 ARG A CA 1
ATOM 1032 C C . ARG A 1 133 ? -9.058 -3.335 -9.323 1.00 92.88 133 ARG A C 1
ATOM 1034 O O . ARG A 1 133 ? -9.338 -4.355 -8.703 1.00 92.88 133 ARG A O 1
ATOM 1041 N N . ALA A 1 134 ? -7.818 -2.880 -9.503 1.00 89.75 134 ALA A N 1
ATOM 1042 C CA . ALA A 1 134 ? -6.623 -3.592 -9.066 1.00 89.75 134 ALA A CA 1
ATOM 1043 C C . ALA A 1 134 ? -6.684 -3.939 -7.571 1.00 89.75 134 AL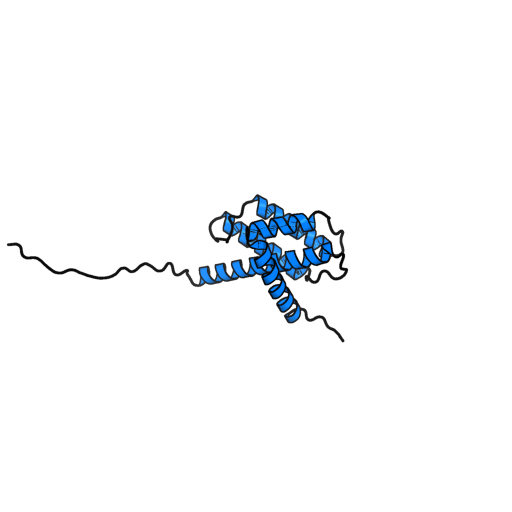A A C 1
ATOM 1045 O O . ALA A 1 134 ? -6.474 -5.087 -7.202 1.00 89.75 134 ALA A O 1
ATOM 1046 N N . ALA A 1 135 ? -7.084 -2.997 -6.713 1.00 91.81 135 ALA A N 1
ATOM 1047 C CA . ALA A 1 135 ? -7.192 -3.223 -5.275 1.00 91.81 135 ALA A CA 1
ATOM 1048 C C . ALA A 1 135 ? -8.274 -4.223 -4.881 1.00 91.81 135 ALA A C 1
ATOM 1050 O O . ALA A 1 135 ? -8.091 -4.982 -3.929 1.00 91.81 135 ALA A O 1
ATOM 1051 N N . ARG A 1 136 ? -9.396 -4.257 -5.605 1.00 92.00 136 ARG A N 1
ATOM 1052 C CA . ARG A 1 136 ? -10.437 -5.259 -5.365 1.00 92.00 136 ARG A CA 1
ATOM 1053 C C . ARG A 1 136 ? -9.929 -6.658 -5.702 1.00 92.00 136 ARG A C 1
ATOM 1055 O O . ARG A 1 136 ? -10.096 -7.568 -4.891 1.00 92.00 136 ARG A O 1
ATOM 1062 N N . ASP A 1 137 ? -9.315 -6.801 -6.870 1.00 91.75 137 ASP A N 1
ATOM 1063 C CA . ASP A 1 137 ? -8.843 -8.086 -7.382 1.00 91.75 137 ASP A CA 1
ATOM 1064 C C . ASP A 1 137 ? -7.666 -8.590 -6.524 1.00 91.75 137 ASP A C 1
ATOM 1066 O O . ASP A 1 137 ? -7.695 -9.711 -6.013 1.00 91.75 137 ASP A O 1
ATOM 1070 N N . ALA A 1 138 ? -6.711 -7.710 -6.215 1.00 90.88 138 ALA A N 1
ATOM 1071 C CA . ALA A 1 138 ? -5.590 -7.971 -5.318 1.00 90.88 138 ALA A CA 1
ATOM 1072 C C . ALA A 1 138 ? -6.029 -8.376 -3.905 1.00 90.88 138 ALA A C 1
ATOM 1074 O O . ALA A 1 138 ? -5.505 -9.336 -3.346 1.00 90.88 138 ALA A O 1
ATOM 1075 N N . ALA A 1 139 ? -7.017 -7.690 -3.318 1.00 90.75 139 ALA A N 1
ATOM 1076 C CA . ALA A 1 139 ? -7.536 -8.053 -2.001 1.00 90.75 139 ALA A CA 1
ATOM 1077 C C . ALA A 1 139 ? -8.235 -9.422 -2.009 1.00 90.75 139 ALA A C 1
ATOM 1079 O O . ALA A 1 139 ? -8.252 -10.107 -0.986 1.00 90.75 139 ALA A O 1
ATOM 1080 N N . SER A 1 140 ? -8.824 -9.835 -3.135 1.00 88.00 140 SER A N 1
ATOM 1081 C CA . SER A 1 140 ? -9.358 -11.191 -3.289 1.00 88.00 140 SER A CA 1
ATOM 1082 C C . SER A 1 140 ? -8.229 -12.226 -3.281 1.00 88.00 140 SER A C 1
ATOM 1084 O O . SER A 1 140 ? -8.293 -13.185 -2.511 1.00 88.00 140 SER A O 1
ATOM 1086 N N . CYS A 1 141 ? -7.171 -11.998 -4.065 1.00 85.56 141 CYS A N 1
ATOM 1087 C CA . CYS A 1 141 ? -6.001 -12.880 -4.123 1.00 85.56 141 CYS A CA 1
ATOM 1088 C C . CYS A 1 141 ? -5.281 -12.975 -2.769 1.00 85.56 141 CYS A C 1
ATOM 1090 O O . CYS A 1 141 ? -5.054 -14.071 -2.260 1.00 85.56 141 CYS A O 1
ATOM 1092 N N . ALA A 1 142 ? -4.999 -11.835 -2.134 1.00 85.38 142 ALA A N 1
ATOM 1093 C CA . ALA A 1 142 ? -4.313 -11.775 -0.845 1.00 85.38 142 ALA A CA 1
ATOM 1094 C C . ALA A 1 142 ? -5.093 -12.496 0.268 1.00 85.38 142 ALA A C 1
ATOM 1096 O O . ALA A 1 142 ? -4.498 -13.186 1.093 1.00 85.38 142 ALA A O 1
ATOM 1097 N N . ARG A 1 143 ? -6.432 -12.401 0.280 1.00 84.38 143 ARG A N 1
ATOM 1098 C CA . ARG A 1 143 ? -7.258 -13.161 1.235 1.00 84.38 143 ARG A CA 1
ATOM 1099 C C . ARG A 1 143 ? -7.203 -14.665 0.988 1.00 84.38 143 ARG A C 1
ATOM 1101 O O . ARG A 1 143 ? -7.138 -15.409 1.962 1.00 84.38 143 ARG A O 1
ATOM 1108 N N . ALA A 1 144 ? -7.245 -15.103 -0.271 1.00 81.25 144 ALA A N 1
ATOM 1109 C CA . ALA A 1 144 ? -7.170 -16.524 -0.608 1.00 81.25 144 ALA A CA 1
ATOM 1110 C C . ALA A 1 144 ? -5.849 -17.141 -0.122 1.00 81.25 144 ALA A C 1
ATOM 1112 O O . ALA A 1 144 ? -5.851 -18.187 0.520 1.00 81.25 144 ALA A O 1
ATOM 1113 N N . LEU A 1 145 ? -4.738 -16.435 -0.322 1.00 72.38 145 LEU A N 1
ATOM 1114 C CA . LEU A 1 145 ? -3.416 -16.908 0.085 1.00 72.38 145 LEU A CA 1
ATOM 1115 C C . LEU A 1 145 ? -3.192 -16.812 1.594 1.00 72.38 145 LEU A C 1
ATOM 1117 O O . LEU A 1 145 ? -2.661 -17.745 2.190 1.00 72.38 145 LEU A O 1
ATOM 1121 N N . ASN A 1 146 ? -3.675 -15.752 2.252 1.00 72.00 146 ASN A N 1
ATOM 1122 C CA . ASN A 1 146 ? -3.666 -15.703 3.716 1.00 72.00 146 ASN A CA 1
ATOM 1123 C C . ASN A 1 146 ? -4.419 -16.894 4.324 1.00 72.00 146 ASN A C 1
ATOM 1125 O O . ASN A 1 146 ? -3.997 -17.403 5.353 1.00 72.00 146 ASN A O 1
ATOM 1129 N N . GLN A 1 147 ? -5.498 -17.376 3.702 1.00 71.19 147 GLN A N 1
ATOM 1130 C CA . GLN A 1 147 ? -6.201 -18.575 4.174 1.00 71.19 147 GLN A CA 1
ATOM 1131 C C . GLN A 1 147 ? -5.417 -19.870 3.933 1.00 71.19 147 GLN A C 1
ATOM 1133 O O . GLN A 1 147 ? -5.541 -20.799 4.728 1.00 71.19 147 GLN A O 1
ATOM 1138 N N . GLU A 1 148 ? -4.619 -19.936 2.870 1.00 71.88 148 GLU A N 1
ATOM 1139 C CA . GLU A 1 148 ? -3.775 -21.090 2.555 1.00 71.88 148 GLU A CA 1
ATOM 1140 C C . GLU A 1 148 ? -2.578 -21.206 3.513 1.00 71.88 148 GLU A C 1
ATOM 1142 O O . GLU A 1 148 ? -2.315 -22.283 4.049 1.00 71.88 148 GLU A O 1
ATOM 1147 N N . PHE A 1 149 ? -1.889 -20.094 3.788 1.00 66.06 149 PHE A N 1
ATOM 1148 C CA . PHE A 1 149 ? -0.674 -20.074 4.618 1.00 66.06 149 PHE A CA 1
ATOM 1149 C C . PHE A 1 149 ? -0.936 -19.810 6.105 1.00 66.06 149 PHE A C 1
ATOM 1151 O O . PHE A 1 149 ? -0.162 -20.239 6.964 1.00 66.06 149 PHE A O 1
ATOM 1158 N N . HIS A 1 150 ? -2.038 -19.134 6.423 1.00 63.66 150 HIS A N 1
ATOM 1159 C CA . HIS A 1 150 ? -2.491 -18.850 7.783 1.00 63.66 150 HIS A CA 1
ATOM 1160 C C . HIS A 1 150 ? -3.965 -19.244 7.938 1.00 63.66 150 HIS A C 1
ATOM 1162 O O . HIS A 1 150 ? -4.819 -18.384 8.190 1.00 63.66 150 HIS A O 1
ATOM 1168 N N . PRO A 1 151 ? -4.296 -20.544 7.790 1.00 62.12 151 PRO A N 1
ATOM 1169 C CA . PRO A 1 151 ? -5.659 -21.001 7.980 1.00 62.12 151 PRO A CA 1
ATOM 1170 C C . PRO A 1 151 ? -6.125 -20.572 9.368 1.00 62.12 151 PRO A C 1
ATOM 1172 O O . PRO A 1 151 ? -5.452 -20.815 10.373 1.00 62.12 151 PRO A O 1
ATOM 1175 N N . ARG A 1 152 ? -7.285 -19.909 9.428 1.00 58.06 152 ARG A N 1
ATOM 1176 C CA . ARG A 1 152 ? -7.955 -19.649 10.701 1.00 58.06 152 ARG A CA 1
ATOM 1177 C C . ARG A 1 152 ? -8.239 -21.010 11.327 1.00 58.06 152 ARG A C 1
ATOM 1179 O O . ARG A 1 152 ? -9.170 -21.692 10.908 1.00 58.06 152 ARG A O 1
ATOM 1186 N N . SER A 1 153 ? -7.427 -21.419 12.298 1.00 49.34 153 SER A N 1
ATOM 1187 C CA . SER A 1 153 ? -7.714 -22.591 13.116 1.00 49.34 153 SER A CA 1
ATOM 1188 C C . SER A 1 153 ? -9.072 -22.371 13.778 1.00 49.34 153 SER A C 1
ATOM 1190 O O . SER A 1 153 ? -9.208 -21.530 14.664 1.00 49.34 153 SER A O 1
ATOM 1192 N N . GLY A 1 154 ? -10.087 -23.082 13.298 1.00 52.56 154 GLY A N 1
ATOM 1193 C CA . GLY A 1 154 ? -11.455 -22.975 13.782 1.00 52.56 154 GLY A CA 1
ATOM 1194 C C . GLY A 1 154 ? -12.163 -24.314 13.673 1.00 52.56 154 GLY A C 1
ATOM 1195 O O . GLY A 1 154 ? -12.883 -24.537 12.708 1.00 52.56 154 GLY A O 1
ATOM 1196 N N . THR A 1 155 ? -11.872 -25.227 14.601 1.00 41.72 155 THR A N 1
ATOM 1197 C CA . THR A 1 155 ? -12.706 -25.601 15.768 1.00 41.72 155 THR A CA 1
ATOM 1198 C C . THR A 1 155 ? -12.017 -26.721 16.529 1.00 41.72 155 THR A C 1
ATOM 1200 O O . THR A 1 155 ? -11.585 -27.683 15.855 1.00 41.72 155 THR A O 1
#

Secondary structure (DSSP, 8-state):
--------------------HHHHHHHHHHHHHHHHHHHHHHHHHHHHHHT-S---S-HHHHHHHHHHHHHHHHHHHTTSS--SS---HHHHHHHHHHHHHHHHHHTT----TTHHHHHHHHHHHHHGGGHHHHHHHHHHHHHHHHHHHS-----

Sequence (155 aa):
MPHPDQPLTNDDEEDEDVLSEEDEDLLDWATMTVVYAVGYIRILADAIERGDADLQVDPRAWENTMTAVEGVMAEQIRGRLHGPTPVTAEDVEQMQRLRSLGSAALSGGERSPEFCPLALRSMESLFGQDWKRAARDAASCARALNQEFHPRSGT